Protein AF-A0A7S0J2A9-F1 (afdb_monomer)

Sequence (144 aa):
LEKRSGPRRCAALNALTQIVRATANPTEPYRHYPRLLPTLLGMLKDEPSPELHAELLRALGSLGALDPLTLAQQTLQIQRSATAPTATATPAAGQLPPAAQLHPSEPEFYFAVALQAVARELRDPSQGKHFRETMQALVGILNL

Radius of gyration: 20.5 Å; Cα contacts (8 Å, |Δi|>4): 73; chains: 1; bounding box: 38×46×50 Å

Mean predicted aligned error: 12.09 Å

Structure (mmCIF, N/CA/C/O backbone):
data_AF-A0A7S0J2A9-F1
#
_entry.id   AF-A0A7S0J2A9-F1
#
loop_
_atom_site.group_PDB
_atom_site.id
_atom_site.type_symbol
_atom_site.label_atom_id
_atom_site.label_alt_id
_atom_site.label_comp_id
_atom_site.label_asym_id
_atom_site.label_entity_id
_atom_site.label_seq_id
_atom_site.pdbx_PDB_ins_code
_atom_site.Cartn_x
_atom_site.Cartn_y
_atom_site.Cartn_z
_atom_site.occupancy
_atom_site.B_iso_or_equiv
_atom_site.auth_seq_id
_atom_site.auth_comp_id
_atom_site.auth_asym_id
_atom_site.auth_atom_id
_atom_site.pdbx_PDB_model_num
ATOM 1 N N . LEU A 1 1 ? -16.800 -3.778 -7.832 1.00 47.19 1 LEU A N 1
ATOM 2 C CA . LEU A 1 1 ? -15.965 -4.770 -8.557 1.00 47.19 1 LEU A CA 1
ATOM 3 C C . LEU A 1 1 ? -15.731 -5.959 -7.636 1.00 47.19 1 LEU A C 1
ATOM 5 O O . LEU A 1 1 ? -14.666 -6.119 -7.051 1.00 47.19 1 LEU A O 1
ATOM 9 N N . GLU A 1 2 ? -16.783 -6.745 -7.457 1.00 34.31 2 GLU A N 1
ATOM 10 C CA . GLU A 1 2 ? -16.806 -7.904 -6.576 1.00 34.31 2 GLU A CA 1
ATOM 11 C C . GLU A 1 2 ? -15.945 -9.039 -7.151 1.00 34.31 2 GLU A C 1
ATOM 13 O O . GLU A 1 2 ? -16.015 -9.359 -8.337 1.00 34.31 2 GLU A O 1
ATOM 18 N N . LYS A 1 3 ? -15.092 -9.606 -6.291 1.00 46.31 3 LYS A N 1
ATOM 19 C CA . LYS A 1 3 ? -14.439 -10.920 -6.417 1.00 46.31 3 LYS A CA 1
ATOM 20 C C . LYS A 1 3 ? -13.873 -11.264 -7.804 1.00 46.31 3 LYS A C 1
ATOM 22 O O . LYS A 1 3 ? -14.303 -12.215 -8.453 1.00 46.31 3 LYS A O 1
ATOM 27 N N . ARG A 1 4 ? -12.811 -10.576 -8.238 1.00 54.97 4 ARG A N 1
ATOM 28 C CA . ARG A 1 4 ? -11.912 -11.180 -9.239 1.00 54.97 4 ARG A CA 1
ATOM 29 C C . ARG A 1 4 ? -11.012 -12.186 -8.525 1.00 54.97 4 ARG A C 1
ATOM 31 O O . ARG A 1 4 ? -10.286 -11.806 -7.615 1.00 54.97 4 ARG A O 1
ATOM 38 N N . SER A 1 5 ? -11.088 -13.454 -8.934 1.00 67.56 5 SER A N 1
ATOM 39 C CA . SER A 1 5 ? -10.257 -14.562 -8.445 1.00 67.56 5 SER A CA 1
ATOM 40 C C . SER A 1 5 ? -8.787 -14.138 -8.335 1.00 67.56 5 SER A C 1
ATOM 42 O O . SER A 1 5 ? -8.238 -13.667 -9.336 1.00 67.56 5 SER A O 1
ATOM 44 N N . GLY A 1 6 ? -8.163 -14.339 -7.170 1.00 75.50 6 GLY A N 1
ATOM 45 C CA . GLY A 1 6 ? -6.754 -14.015 -6.892 1.00 75.50 6 GLY A CA 1
ATOM 46 C C . GLY A 1 6 ? -5.779 -14.235 -8.063 1.00 75.50 6 GLY A C 1
ATOM 47 O O . GLY A 1 6 ? -5.115 -13.279 -8.460 1.00 75.50 6 GLY A O 1
ATOM 48 N N . PRO A 1 7 ? -5.779 -15.399 -8.747 1.00 81.44 7 PRO A N 1
ATOM 49 C CA . PRO A 1 7 ? -4.863 -15.647 -9.867 1.00 81.44 7 PRO A CA 1
ATOM 50 C C . PRO A 1 7 ? -5.040 -14.697 -11.062 1.00 81.44 7 PRO A C 1
ATOM 52 O O . PRO A 1 7 ? -4.061 -14.319 -11.702 1.00 81.44 7 PRO A O 1
ATOM 55 N N . ARG A 1 8 ? -6.268 -14.245 -11.359 1.00 84.62 8 ARG A N 1
ATOM 56 C CA . ARG A 1 8 ? -6.509 -13.264 -12.438 1.00 84.62 8 ARG A CA 1
ATOM 57 C C . ARG A 1 8 ? -5.975 -11.882 -12.069 1.00 84.62 8 ARG A C 1
ATOM 59 O O . ARG A 1 8 ? -5.538 -11.152 -12.953 1.00 84.62 8 ARG A O 1
ATOM 66 N N . ARG A 1 9 ? -6.019 -11.518 -10.782 1.00 85.75 9 ARG A N 1
ATOM 67 C CA . ARG A 1 9 ? -5.416 -10.273 -10.286 1.00 85.75 9 ARG A CA 1
ATOM 68 C C . ARG A 1 9 ? -3.892 -10.342 -10.372 1.00 85.75 9 ARG A C 1
ATOM 70 O O . ARG A 1 9 ? -3.307 -9.412 -10.915 1.00 85.75 9 ARG A O 1
ATOM 77 N N . CYS A 1 10 ? -3.280 -11.456 -9.959 1.00 85.00 10 CYS A N 1
ATOM 78 C CA . CYS A 1 10 ? -1.835 -11.666 -10.096 1.00 85.00 10 CYS A CA 1
ATOM 79 C C . CYS A 1 10 ? -1.402 -11.547 -11.561 1.00 85.00 10 CYS A C 1
ATOM 81 O O . C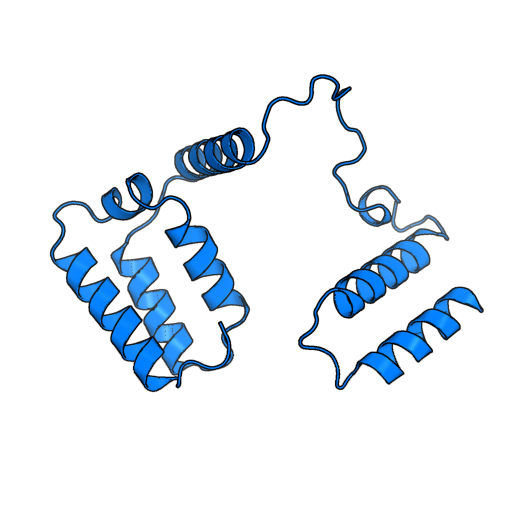YS A 1 10 ? -0.490 -10.791 -11.880 1.00 85.00 10 CYS A O 1
ATOM 83 N N . ALA A 1 11 ? -2.099 -12.239 -12.469 1.00 89.38 11 ALA A N 1
ATOM 84 C CA . ALA A 1 11 ? -1.793 -12.193 -13.897 1.00 89.38 11 ALA A CA 1
ATOM 85 C C . ALA A 1 11 ? -1.913 -10.774 -14.478 1.00 89.38 11 ALA A C 1
ATOM 87 O O . ALA A 1 11 ? -1.062 -10.359 -15.260 1.00 89.38 11 ALA A O 1
ATOM 88 N N . ALA A 1 12 ? -2.9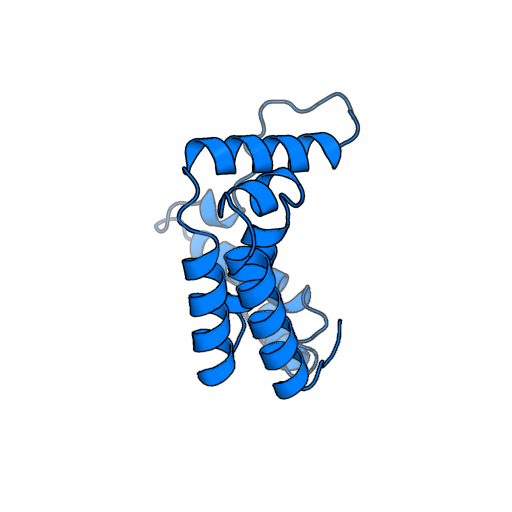30 -10.009 -14.067 1.00 90.31 12 ALA A N 1
ATOM 89 C CA . ALA A 1 12 ? -3.100 -8.624 -14.500 1.00 90.31 12 ALA A CA 1
ATOM 90 C C . ALA A 1 12 ? -1.975 -7.702 -13.993 1.00 90.31 12 ALA A C 1
ATOM 92 O O . ALA A 1 12 ? -1.483 -6.875 -14.756 1.00 90.31 12 ALA A O 1
ATOM 93 N N . LEU A 1 13 ? -1.548 -7.849 -12.735 1.00 90.69 13 LEU A N 1
ATOM 94 C CA . LEU A 1 13 ? -0.440 -7.070 -12.163 1.00 90.69 13 LEU A CA 1
ATOM 95 C C . LEU A 1 13 ? 0.903 -7.420 -12.811 1.00 90.69 13 LEU A C 1
ATOM 97 O O . LEU A 1 13 ? 1.710 -6.532 -13.091 1.00 90.69 13 LEU A O 1
ATOM 101 N N . ASN A 1 14 ? 1.118 -8.696 -13.120 1.00 90.19 14 ASN A N 1
ATOM 102 C CA . ASN A 1 14 ? 2.310 -9.143 -13.828 1.00 90.19 14 ASN A CA 1
ATOM 103 C C . ASN A 1 14 ? 2.329 -8.594 -15.267 1.00 90.19 14 ASN A C 1
ATOM 105 O O . ASN A 1 14 ? 3.328 -8.030 -15.706 1.00 90.19 14 ASN A O 1
ATOM 109 N N . ALA A 1 15 ? 1.195 -8.643 -15.976 1.00 91.56 15 ALA A N 1
ATOM 110 C CA . ALA A 1 15 ? 1.063 -8.032 -17.299 1.00 91.56 15 ALA A CA 1
ATOM 111 C C . ALA A 1 15 ? 1.306 -6.512 -17.265 1.00 91.56 15 ALA A C 1
ATOM 113 O O . ALA A 1 15 ? 2.027 -5.989 -18.112 1.00 91.56 15 ALA A O 1
ATOM 114 N N . LEU A 1 16 ? 0.770 -5.808 -16.261 1.00 89.75 16 LEU A N 1
ATOM 115 C CA . LEU A 1 16 ? 1.043 -4.384 -16.049 1.00 89.75 16 LEU A CA 1
ATOM 116 C C . LEU A 1 16 ? 2.546 -4.135 -15.872 1.00 89.75 16 LEU A C 1
ATOM 118 O O . LEU A 1 16 ? 3.106 -3.272 -16.541 1.00 89.75 16 LEU A O 1
ATOM 122 N N . THR A 1 17 ? 3.203 -4.923 -15.022 1.00 90.56 17 THR A N 1
ATOM 123 C CA . THR A 1 17 ? 4.651 -4.840 -14.787 1.00 90.56 17 THR A CA 1
ATOM 124 C C . THR A 1 17 ? 5.436 -5.050 -16.083 1.00 90.56 17 THR A C 1
ATOM 126 O O . THR A 1 17 ? 6.383 -4.319 -16.356 1.00 90.56 17 THR A O 1
ATOM 129 N N . GLN A 1 18 ? 5.045 -6.017 -16.917 1.00 90.88 18 GLN A N 1
ATOM 130 C CA . GLN A 1 18 ? 5.694 -6.259 -18.209 1.00 90.88 18 GLN A CA 1
ATOM 131 C C . GLN A 1 18 ? 5.528 -5.084 -19.176 1.00 90.88 18 GLN A C 1
ATOM 133 O O . GLN A 1 18 ? 6.505 -4.684 -19.805 1.00 90.88 18 GLN A O 1
ATOM 138 N N . ILE A 1 19 ? 4.331 -4.494 -19.253 1.00 89.19 19 ILE A N 1
ATOM 139 C CA . ILE A 1 19 ? 4.077 -3.310 -20.084 1.00 89.19 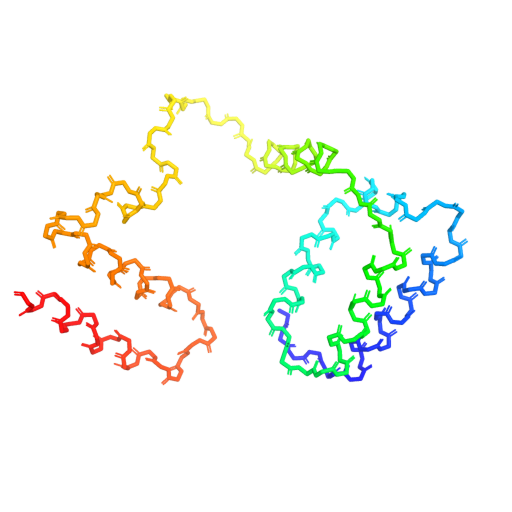19 ILE A CA 1
ATOM 140 C C . ILE A 1 19 ? 4.946 -2.143 -19.615 1.00 89.19 19 ILE A C 1
ATOM 142 O O . ILE A 1 19 ? 5.635 -1.536 -20.426 1.00 89.19 19 ILE A O 1
ATOM 146 N N . VAL A 1 20 ? 4.976 -1.868 -18.309 1.00 89.12 20 VAL A N 1
ATOM 147 C CA . VAL A 1 20 ? 5.786 -0.783 -17.732 1.00 89.12 20 VAL A CA 1
ATOM 148 C C . VAL A 1 20 ? 7.275 -1.008 -17.993 1.00 89.12 20 VAL A C 1
ATOM 150 O O . VAL A 1 20 ? 7.977 -0.081 -18.379 1.00 89.12 20 VAL A O 1
ATOM 153 N N . ARG A 1 21 ? 7.766 -2.245 -17.886 1.00 86.69 21 ARG A N 1
ATOM 154 C CA . ARG A 1 21 ? 9.163 -2.576 -18.218 1.00 86.69 21 ARG A CA 1
ATOM 155 C C . ARG A 1 21 ? 9.497 -2.401 -19.698 1.00 86.69 21 ARG A C 1
ATOM 157 O O . ARG A 1 21 ? 10.660 -2.183 -20.018 1.00 86.69 21 ARG A O 1
ATOM 164 N N . ALA A 1 22 ? 8.510 -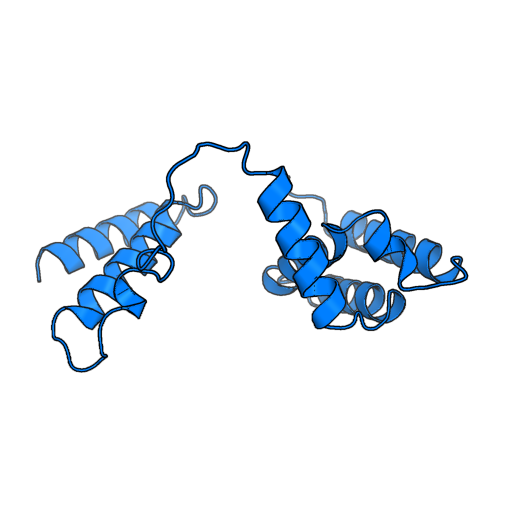2.522 -20.583 1.00 87.00 22 ALA A N 1
ATOM 165 C CA . ALA A 1 22 ? 8.675 -2.252 -22.006 1.00 87.00 22 ALA A CA 1
ATOM 166 C C . ALA A 1 22 ? 8.607 -0.750 -22.340 1.00 87.00 22 ALA A C 1
ATOM 168 O O . ALA A 1 22 ? 9.008 -0.355 -23.434 1.00 87.00 22 ALA A O 1
ATOM 169 N N . THR A 1 23 ? 8.119 0.096 -21.423 1.00 85.38 23 THR A N 1
ATOM 170 C CA . THR A 1 23 ? 8.144 1.554 -21.606 1.00 85.38 23 THR A CA 1
ATOM 171 C C . THR A 1 23 ? 9.529 2.128 -21.319 1.00 85.38 23 THR A C 1
ATOM 173 O O . THR A 1 23 ? 10.221 1.698 -20.399 1.00 85.38 23 THR A O 1
ATOM 176 N N . ALA A 1 24 ? 9.936 3.130 -22.103 1.00 81.25 24 ALA A N 1
ATOM 177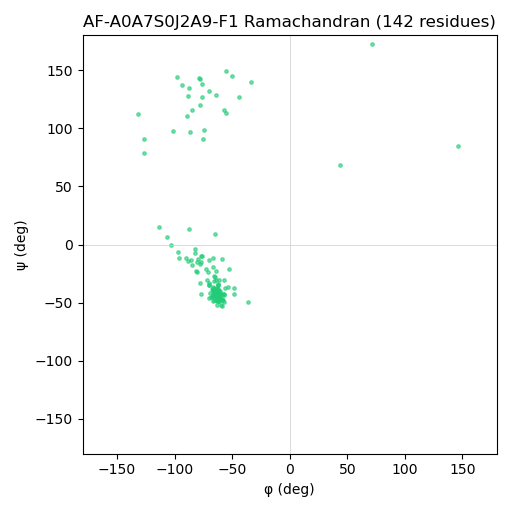 C CA . ALA A 1 24 ? 11.226 3.797 -21.931 1.00 81.25 24 ALA A CA 1
ATOM 178 C C . ALA A 1 24 ? 11.269 4.710 -20.691 1.00 81.25 24 ALA A C 1
ATOM 180 O O . ALA A 1 24 ? 12.354 5.025 -20.204 1.00 81.25 24 ALA A O 1
ATOM 181 N N . ASN A 1 25 ? 10.108 5.136 -20.176 1.00 84.00 25 ASN A N 1
ATOM 182 C CA . ASN A 1 25 ? 10.008 5.979 -18.991 1.00 84.00 25 ASN A CA 1
ATOM 183 C C . ASN A 1 25 ? 8.971 5.426 -17.989 1.00 84.00 25 ASN A C 1
ATOM 185 O O . ASN A 1 25 ? 7.769 5.507 -18.243 1.00 84.00 25 ASN A O 1
ATOM 189 N N . PRO A 1 26 ? 9.401 4.954 -16.805 1.00 82.50 26 PRO A N 1
ATOM 190 C CA . PRO A 1 26 ? 8.505 4.336 -15.826 1.00 82.50 26 PRO A CA 1
ATOM 191 C C . PRO A 1 26 ? 7.486 5.317 -15.216 1.00 82.50 26 PRO A C 1
ATOM 193 O O . PRO A 1 26 ? 6.439 4.896 -14.730 1.00 82.50 26 PRO A O 1
ATOM 196 N N . THR A 1 27 ? 7.739 6.630 -15.297 1.00 80.12 27 THR A N 1
ATOM 197 C CA . THR A 1 27 ? 6.847 7.673 -14.751 1.00 80.12 27 THR A CA 1
ATOM 198 C C . THR A 1 27 ? 5.759 8.138 -15.725 1.00 80.12 27 THR A C 1
ATOM 200 O O . THR A 1 27 ? 4.780 8.770 -15.326 1.00 80.12 27 THR A O 1
ATOM 203 N N . GLU A 1 28 ? 5.894 7.807 -17.007 1.00 85.25 28 GLU A N 1
ATOM 204 C CA . GLU A 1 28 ? 4.935 8.126 -18.066 1.00 85.25 28 GLU A CA 1
ATOM 205 C C . GLU A 1 28 ? 3.508 7.594 -17.819 1.00 85.25 28 GLU A C 1
ATOM 207 O O . GLU A 1 28 ? 2.559 8.375 -17.971 1.00 85.25 28 GLU A O 1
ATOM 212 N N . PRO A 1 29 ? 3.289 6.343 -17.357 1.00 86.12 29 PRO A N 1
ATOM 213 C CA . PRO A 1 29 ? 1.943 5.859 -17.041 1.00 86.12 29 PRO A CA 1
ATOM 214 C C . PRO A 1 29 ? 1.210 6.717 -16.000 1.00 86.12 29 PRO A C 1
ATOM 216 O O . PRO A 1 29 ? -0.009 6.862 -16.092 1.00 86.12 29 PRO A O 1
ATOM 219 N N . TYR A 1 30 ? 1.918 7.354 -15.059 1.00 85.31 30 TYR A N 1
ATOM 220 C CA . TYR A 1 30 ? 1.298 8.257 -14.081 1.00 85.31 30 TYR A CA 1
ATOM 221 C C . TYR A 1 30 ? 0.806 9.570 -14.691 1.00 85.31 30 TYR A C 1
ATOM 223 O O . TYR A 1 30 ? -0.090 10.205 -14.136 1.00 85.31 30 TYR A O 1
ATOM 231 N N . ARG A 1 31 ? 1.361 9.993 -15.831 1.00 83.31 31 ARG A N 1
ATOM 232 C CA . ARG A 1 31 ? 0.898 11.189 -16.547 1.00 83.31 31 ARG A CA 1
ATOM 233 C C . ARG A 1 31 ? -0.390 10.924 -17.314 1.00 83.31 31 ARG A C 1
ATOM 235 O O . ARG A 1 31 ? -1.296 11.750 -17.268 1.00 83.31 31 ARG A O 1
ATOM 242 N N . HIS A 1 32 ? -0.483 9.774 -17.976 1.00 85.44 32 HIS A N 1
ATOM 243 C CA . HIS A 1 32 ? -1.675 9.396 -18.740 1.00 85.44 32 HIS A CA 1
ATOM 244 C C . HIS A 1 32 ? -2.814 8.890 -17.850 1.00 85.44 32 HIS A C 1
ATOM 246 O O . HIS A 1 32 ? -3.983 9.143 -18.138 1.00 85.44 32 HIS A O 1
ATOM 252 N N . TYR A 1 33 ? -2.483 8.216 -16.745 1.00 86.62 33 TYR A N 1
ATOM 253 C CA . TYR A 1 33 ? -3.452 7.624 -15.827 1.00 86.62 33 TYR A CA 1
ATOM 254 C C . TYR A 1 33 ? -3.194 8.089 -14.384 1.00 86.62 33 TYR A C 1
ATOM 256 O O . TYR A 1 33 ? -2.682 7.328 -13.562 1.00 86.62 33 TYR A O 1
ATOM 264 N N . PRO A 1 34 ? -3.604 9.313 -14.005 1.00 84.00 34 PRO A N 1
ATOM 265 C CA . PRO A 1 34 ? -3.284 9.877 -12.690 1.00 84.00 34 PRO A CA 1
ATOM 266 C C . PRO A 1 34 ? -4.025 9.182 -11.527 1.00 84.00 34 PRO A C 1
ATOM 268 O O . PRO A 1 34 ? -3.655 9.326 -10.366 1.00 84.00 34 PRO A O 1
ATOM 271 N N . ARG A 1 35 ? -5.054 8.368 -11.815 1.00 86.00 35 ARG A N 1
ATOM 272 C CA . ARG A 1 35 ? -5.745 7.518 -10.822 1.00 86.00 35 ARG A CA 1
ATOM 273 C C . ARG A 1 35 ? -5.037 6.189 -10.540 1.00 86.00 35 ARG A C 1
ATOM 275 O O . ARG A 1 35 ? -5.459 5.468 -9.635 1.00 86.00 35 ARG A O 1
ATOM 282 N N . LEU A 1 36 ? -3.987 5.853 -11.288 1.00 88.50 36 LEU A N 1
ATOM 283 C CA . LEU A 1 36 ? -3.307 4.562 -11.192 1.00 88.50 36 LEU A CA 1
ATOM 284 C C . LEU A 1 36 ? -2.674 4.352 -9.813 1.00 88.50 36 LEU A C 1
ATOM 286 O O . LEU A 1 36 ? -2.961 3.358 -9.151 1.00 88.50 36 LEU A O 1
ATOM 290 N N . LEU A 1 37 ? -1.881 5.319 -9.350 1.00 88.50 37 LEU A N 1
ATOM 291 C CA . LEU A 1 37 ? -1.182 5.241 -8.068 1.00 88.50 37 LEU A CA 1
ATOM 292 C C . LEU A 1 37 ? -2.146 5.176 -6.867 1.00 88.50 37 LEU A C 1
ATOM 294 O O . LEU A 1 37 ? -2.000 4.254 -6.066 1.00 88.50 37 LEU A O 1
ATOM 298 N N . PRO A 1 38 ? -3.180 6.038 -6.751 1.00 86.25 38 PRO A N 1
ATOM 299 C CA . PRO A 1 38 ? -4.187 5.907 -5.696 1.00 86.25 38 PRO A CA 1
ATOM 300 C C . PRO A 1 38 ? -4.887 4.545 -5.690 1.00 86.25 38 PRO A C 1
ATOM 302 O O . PRO A 1 38 ? -5.168 3.999 -4.627 1.00 86.25 38 PRO A O 1
ATOM 305 N N . THR A 1 39 ? -5.150 3.982 -6.872 1.00 88.38 39 THR A N 1
ATOM 306 C CA . THR A 1 39 ? -5.809 2.676 -6.995 1.00 88.38 39 THR A CA 1
ATOM 307 C C . THR A 1 39 ? -4.889 1.549 -6.532 1.00 88.38 39 THR A C 1
ATOM 309 O O . THR A 1 39 ? -5.321 0.704 -5.755 1.00 88.38 39 THR A O 1
ATOM 312 N N . LEU A 1 40 ? -3.622 1.548 -6.959 1.00 89.00 40 LEU A N 1
ATOM 313 C CA . LEU A 1 40 ? -2.635 0.553 -6.531 1.00 89.00 40 LEU A CA 1
ATOM 314 C C . LEU A 1 40 ? -2.357 0.646 -5.025 1.00 89.00 40 LEU A C 1
ATOM 316 O O . LEU A 1 40 ? -2.307 -0.381 -4.361 1.00 89.00 40 LEU A O 1
ATOM 320 N N . LEU A 1 41 ? -2.249 1.852 -4.460 1.00 88.75 41 LEU A N 1
ATOM 321 C CA . LEU A 1 41 ? -2.084 2.032 -3.013 1.00 88.75 41 LEU A CA 1
ATOM 322 C C . LEU A 1 41 ? -3.322 1.602 -2.220 1.00 88.75 41 LEU A C 1
ATOM 324 O O . LEU A 1 41 ? -3.184 0.987 -1.166 1.00 88.75 41 LEU A O 1
ATOM 328 N N . GLY A 1 42 ? -4.526 1.889 -2.722 1.00 88.56 42 GLY A N 1
ATOM 329 C CA . GLY A 1 42 ? -5.768 1.406 -2.116 1.00 88.56 42 GLY A CA 1
ATOM 330 C C . GLY A 1 42 ? -5.840 -0.120 -2.123 1.00 88.56 42 GLY A C 1
ATOM 331 O O . GLY A 1 42 ? -6.111 -0.731 -1.097 1.00 88.56 42 GLY A O 1
ATOM 332 N N . MET A 1 43 ? -5.494 -0.741 -3.255 1.00 86.62 43 MET A N 1
ATOM 333 C CA . MET A 1 43 ? -5.379 -2.195 -3.347 1.00 86.62 43 MET A CA 1
ATOM 334 C C . MET A 1 43 ? -4.329 -2.740 -2.375 1.00 86.62 43 MET A C 1
ATOM 336 O O . MET A 1 43 ? -4.607 -3.722 -1.710 1.00 86.62 43 MET A O 1
ATOM 340 N N . LEU A 1 44 ? -3.164 -2.102 -2.241 1.00 88.06 44 LEU A N 1
ATOM 341 C CA . LEU A 1 44 ? -2.114 -2.549 -1.320 1.00 88.06 44 LEU A CA 1
ATOM 342 C C . LEU A 1 44 ? -2.576 -2.520 0.142 1.00 88.06 44 LEU A C 1
ATOM 344 O O . LEU A 1 44 ? -2.244 -3.417 0.908 1.00 88.06 44 LEU A O 1
ATOM 348 N N . LYS A 1 45 ? -3.351 -1.499 0.519 1.00 86.69 45 LYS A N 1
ATOM 349 C CA . LYS A 1 45 ? -3.844 -1.315 1.886 1.00 86.69 45 LYS A CA 1
ATOM 350 C C . LYS A 1 45 ? -4.841 -2.393 2.313 1.00 86.69 45 LYS A C 1
ATOM 352 O O . LYS A 1 45 ? -4.810 -2.817 3.464 1.00 86.69 45 LYS A O 1
ATOM 357 N N . ASP A 1 46 ? -5.714 -2.799 1.397 1.00 83.88 46 ASP A N 1
ATOM 358 C CA . ASP A 1 46 ? -6.845 -3.678 1.703 1.00 83.88 46 ASP A CA 1
ATOM 359 C C . ASP A 1 46 ? -6.611 -5.139 1.258 1.00 83.88 46 ASP A C 1
ATOM 361 O O . ASP A 1 46 ? -7.488 -5.983 1.440 1.00 83.88 46 ASP A O 1
ATOM 365 N N . GLU A 1 47 ? -5.463 -5.467 0.649 1.00 86.06 47 GLU A N 1
ATOM 366 C CA . GLU A 1 47 ? -5.182 -6.806 0.110 1.00 86.06 47 GLU A CA 1
ATOM 367 C C . GLU A 1 47 ? -4.638 -7.759 1.196 1.00 86.06 47 GLU A C 1
ATOM 369 O O . GLU A 1 47 ? -3.533 -7.556 1.700 1.00 86.06 47 GLU A O 1
ATOM 374 N N . PRO A 1 48 ? -5.364 -8.844 1.537 1.00 79.12 48 PRO A N 1
ATOM 375 C CA . PRO A 1 48 ? -4.967 -9.746 2.617 1.00 79.12 48 PRO A CA 1
ATOM 376 C C . PRO A 1 48 ? -3.965 -10.825 2.183 1.00 79.12 48 PRO A C 1
ATOM 378 O O . PRO A 1 48 ? -3.357 -11.467 3.038 1.00 79.12 48 PRO A O 1
ATOM 381 N N . SER A 1 49 ? -3.821 -11.094 0.878 1.00 86.50 49 SER A N 1
ATOM 382 C CA . SER A 1 49 ? -2.979 -12.200 0.412 1.00 86.50 49 SER A CA 1
ATOM 383 C C . SER A 1 49 ? -1.520 -11.763 0.209 1.00 86.50 49 SER A C 1
ATOM 385 O O . SER A 1 49 ? -1.258 -10.802 -0.520 1.00 86.50 49 SER A O 1
ATOM 387 N N . PRO A 1 50 ? -0.541 -12.475 0.801 1.00 86.31 50 PRO A N 1
ATOM 388 C CA . PRO A 1 50 ? 0.866 -12.079 0.728 1.00 86.31 50 PRO A CA 1
ATOM 389 C C . PRO A 1 50 ? 1.420 -12.165 -0.700 1.00 86.31 50 PRO A C 1
ATOM 391 O O . PRO A 1 50 ? 2.269 -11.365 -1.085 1.00 86.31 50 PRO A O 1
ATOM 394 N N . GLU A 1 51 ? 0.910 -13.098 -1.506 1.00 86.56 51 GLU A N 1
ATOM 395 C CA . GLU A 1 51 ? 1.305 -13.267 -2.906 1.00 86.56 51 GLU A CA 1
ATOM 396 C C . GLU A 1 51 ? 0.878 -12.076 -3.773 1.00 86.56 51 GLU A C 1
ATOM 398 O O . GLU A 1 51 ? 1.705 -11.519 -4.496 1.00 86.56 51 GLU A O 1
ATOM 403 N N . LEU A 1 52 ? -0.385 -11.632 -3.675 1.00 87.94 52 LEU A N 1
ATOM 404 C CA . LEU A 1 52 ? -0.826 -10.433 -4.396 1.00 87.94 52 LEU A CA 1
ATOM 405 C C . LEU A 1 52 ? -0.138 -9.184 -3.867 1.00 87.94 52 LEU A C 1
ATOM 407 O O . LEU A 1 52 ? 0.192 -8.311 -4.663 1.00 87.94 52 LEU A O 1
ATOM 411 N N . HIS A 1 53 ? 0.109 -9.107 -2.559 1.00 90.56 53 HIS A N 1
ATOM 412 C CA . HIS A 1 53 ? 0.816 -7.986 -1.953 1.00 90.56 53 HIS A CA 1
ATOM 413 C C . HIS A 1 53 ? 2.244 -7.853 -2.514 1.00 90.56 53 HIS A C 1
ATOM 415 O O . HIS A 1 53 ? 2.662 -6.760 -2.902 1.00 90.56 53 HIS A O 1
ATOM 421 N N . ALA A 1 54 ? 2.973 -8.966 -2.648 1.00 89.81 54 ALA A N 1
ATOM 422 C CA . ALA A 1 54 ? 4.295 -8.982 -3.274 1.00 89.81 54 ALA A CA 1
ATOM 423 C C . ALA A 1 54 ? 4.251 -8.571 -4.757 1.00 89.81 54 ALA A C 1
ATOM 425 O O . ALA A 1 54 ? 5.102 -7.801 -5.208 1.00 89.81 54 ALA A O 1
ATOM 426 N N . GLU A 1 55 ? 3.250 -9.031 -5.514 1.00 89.94 55 GLU A N 1
ATOM 427 C CA . GLU A 1 55 ? 3.099 -8.668 -6.929 1.00 89.94 55 GLU A CA 1
ATOM 428 C C . GLU A 1 55 ? 2.697 -7.191 -7.107 1.00 89.94 55 GLU A C 1
ATOM 430 O O . GLU A 1 55 ? 3.176 -6.521 -8.022 1.00 89.94 55 GLU A O 1
ATOM 435 N N . LEU A 1 56 ? 1.883 -6.642 -6.199 1.00 91.62 56 LEU A N 1
ATOM 436 C CA . LEU A 1 56 ? 1.544 -5.218 -6.164 1.00 91.62 56 LEU A CA 1
ATOM 437 C C . LEU A 1 56 ? 2.764 -4.345 -5.866 1.00 91.62 56 LEU A C 1
ATOM 439 O O . LEU A 1 56 ? 2.971 -3.333 -6.535 1.00 91.62 56 LEU A O 1
ATOM 443 N N . LEU A 1 57 ? 3.583 -4.741 -4.888 1.00 91.19 57 LEU A N 1
ATOM 444 C CA . LEU A 1 57 ? 4.836 -4.054 -4.578 1.00 91.19 57 LEU A CA 1
ATOM 445 C C . LEU A 1 57 ? 5.807 -4.110 -5.758 1.00 91.19 57 LEU A C 1
ATOM 447 O O . LEU A 1 57 ? 6.449 -3.108 -6.066 1.00 91.19 57 LEU A O 1
ATOM 451 N N . ARG A 1 58 ? 5.881 -5.246 -6.459 1.00 90.62 58 ARG A N 1
ATOM 452 C CA . ARG A 1 58 ? 6.680 -5.378 -7.683 1.00 90.62 58 ARG A CA 1
ATOM 453 C C . ARG A 1 58 ? 6.189 -4.437 -8.781 1.00 90.62 58 ARG A C 1
ATOM 455 O O . ARG A 1 58 ? 7.013 -3.763 -9.399 1.00 90.62 58 ARG A O 1
ATOM 462 N N . ALA A 1 59 ? 4.876 -4.355 -8.994 1.00 90.94 59 ALA A N 1
ATOM 463 C CA . ALA A 1 59 ? 4.292 -3.420 -9.946 1.00 90.94 59 ALA A CA 1
ATOM 464 C C . ALA A 1 59 ? 4.646 -1.973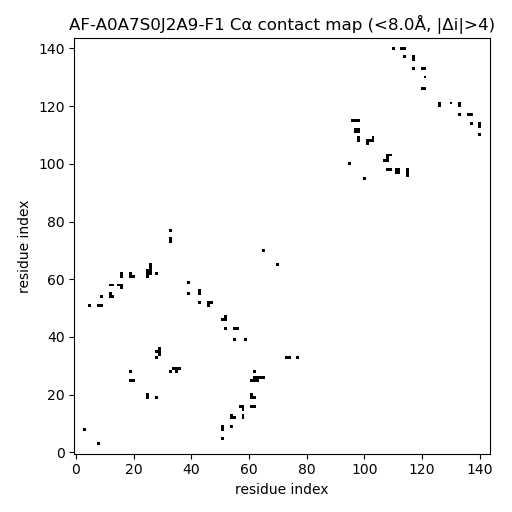 -9.567 1.00 90.94 59 ALA A C 1
ATOM 466 O O . ALA A 1 59 ? 5.244 -1.269 -10.375 1.00 90.94 59 ALA A O 1
ATOM 467 N N . LEU A 1 60 ? 4.398 -1.551 -8.323 1.00 90.75 60 LEU A N 1
ATOM 468 C CA . LEU A 1 60 ? 4.753 -0.208 -7.840 1.00 90.75 60 LEU A CA 1
ATOM 469 C C . LEU A 1 60 ? 6.252 0.095 -7.982 1.00 90.75 60 LEU A C 1
ATOM 471 O O . LEU A 1 60 ? 6.617 1.170 -8.453 1.00 90.75 60 LEU A O 1
ATOM 475 N N . GLY A 1 61 ? 7.118 -0.865 -7.651 1.00 89.12 61 GLY A N 1
ATOM 476 C CA . GLY A 1 61 ? 8.563 -0.739 -7.827 1.00 89.12 61 GLY A CA 1
ATOM 477 C C . GLY A 1 61 ? 8.977 -0.579 -9.293 1.00 89.12 61 GLY A C 1
ATOM 478 O O . GLY A 1 61 ? 9.897 0.179 -9.584 1.00 89.12 61 GLY A O 1
ATOM 479 N N . SER A 1 62 ? 8.274 -1.232 -10.226 1.00 88.81 62 SER A N 1
ATOM 480 C CA . SER A 1 62 ? 8.542 -1.103 -11.665 1.00 88.81 62 SER A CA 1
ATOM 481 C C . SER A 1 62 ? 8.120 0.245 -12.254 1.00 88.81 62 SER A C 1
ATOM 483 O O . SER A 1 62 ? 8.776 0.728 -13.172 1.00 88.81 62 SER A O 1
ATOM 485 N N . LEU A 1 63 ? 7.075 0.879 -11.708 1.00 87.81 63 LEU A N 1
ATOM 486 C CA . LEU A 1 63 ? 6.665 2.232 -12.100 1.00 87.81 63 LEU A CA 1
ATOM 487 C C . LEU A 1 63 ? 7.575 3.330 -11.517 1.00 87.81 63 LEU A C 1
ATOM 489 O O . LEU A 1 63 ? 7.490 4.489 -11.921 1.00 87.81 63 LEU A O 1
ATOM 493 N N . GLY A 1 64 ? 8.468 2.981 -10.591 1.00 85.06 64 GLY A N 1
ATOM 494 C CA . GLY A 1 64 ? 9.419 3.916 -10.006 1.00 85.06 64 GLY A CA 1
ATOM 495 C C . GLY A 1 64 ? 8.785 4.933 -9.054 1.00 85.06 64 GLY A C 1
ATOM 496 O O . GLY A 1 64 ? 7.566 5.021 -8.877 1.00 85.06 64 GLY A O 1
ATOM 497 N N . ALA A 1 65 ? 9.652 5.700 -8.396 1.00 83.88 65 ALA A N 1
ATOM 498 C CA . ALA A 1 65 ? 9.238 6.722 -7.447 1.00 83.88 65 ALA A CA 1
ATOM 499 C C . ALA A 1 65 ? 8.715 7.963 -8.182 1.00 83.88 65 ALA A C 1
ATOM 501 O O . ALA A 1 65 ? 9.397 8.527 -9.038 1.00 83.88 65 ALA A O 1
ATOM 502 N N . LEU A 1 66 ? 7.509 8.396 -7.817 1.00 82.06 66 LEU A N 1
ATOM 503 C CA . LEU A 1 66 ? 6.935 9.664 -8.254 1.00 82.06 66 LEU A CA 1
ATOM 504 C C . LEU A 1 66 ? 7.252 10.749 -7.215 1.00 82.06 66 LEU A C 1
ATOM 506 O O . LEU A 1 66 ? 7.143 10.506 -6.014 1.00 82.06 66 LEU A O 1
ATOM 510 N N . ASP A 1 67 ? 7.626 11.945 -7.669 1.00 85.25 67 ASP A N 1
ATOM 511 C CA . ASP A 1 67 ? 7.901 13.087 -6.789 1.00 85.25 67 ASP A CA 1
ATOM 512 C C . ASP A 1 67 ? 6.617 13.520 -6.042 1.00 85.25 67 ASP A C 1
ATOM 514 O O . ASP A 1 67 ? 5.595 13.771 -6.702 1.00 85.25 67 ASP A O 1
ATOM 518 N N . PRO A 1 68 ? 6.645 13.656 -4.697 1.00 82.75 68 PRO A N 1
ATOM 519 C CA . PRO A 1 68 ? 5.517 14.147 -3.906 1.00 82.75 68 PRO A CA 1
ATOM 520 C C . PRO A 1 68 ? 4.877 15.432 -4.445 1.00 82.75 68 PRO A C 1
ATOM 522 O O . PRO A 1 68 ? 3.651 15.561 -4.404 1.00 82.75 68 PRO A O 1
ATOM 525 N N . LEU A 1 69 ? 5.670 16.367 -4.985 1.00 83.38 69 LEU A N 1
ATOM 526 C CA . LEU A 1 69 ? 5.139 17.619 -5.536 1.00 83.38 69 LEU A CA 1
ATOM 527 C C . LEU A 1 69 ? 4.298 17.371 -6.789 1.00 83.38 69 LEU A C 1
ATOM 529 O O . LEU A 1 69 ? 3.192 17.901 -6.915 1.00 83.38 69 LEU A O 1
ATOM 533 N N . THR A 1 70 ? 4.790 16.532 -7.701 1.00 81.19 70 THR A N 1
ATOM 534 C CA . THR A 1 70 ? 4.056 16.174 -8.923 1.00 81.19 70 THR A CA 1
ATOM 535 C C . THR A 1 70 ? 2.755 15.436 -8.607 1.00 81.19 70 THR A C 1
ATOM 537 O O . THR A 1 70 ? 1.711 15.755 -9.178 1.00 81.19 70 THR A O 1
ATOM 540 N N . LEU A 1 71 ? 2.780 14.532 -7.624 1.00 82.56 71 LEU A N 1
ATOM 541 C CA . LEU A 1 71 ? 1.601 13.806 -7.154 1.00 82.56 71 LEU A CA 1
ATOM 542 C C . LEU A 1 71 ? 0.562 14.745 -6.526 1.00 82.56 71 LEU A C 1
ATOM 544 O O . LEU A 1 71 ? -0.638 14.616 -6.799 1.00 82.56 71 LEU A O 1
ATOM 548 N N . ALA A 1 72 ? 1.002 15.711 -5.715 1.00 82.44 72 ALA A N 1
ATOM 549 C CA . ALA A 1 72 ? 0.117 16.702 -5.110 1.00 82.44 72 ALA A CA 1
ATOM 550 C C . ALA A 1 72 ? -0.596 17.539 -6.184 1.00 82.44 72 ALA A C 1
ATOM 552 O O . ALA A 1 72 ? -1.816 17.702 -6.137 1.00 82.44 72 ALA A O 1
ATOM 553 N N . GLN A 1 73 ? 0.135 18.001 -7.202 1.00 83.69 73 GLN A N 1
ATOM 554 C CA . GLN A 1 73 ? -0.443 18.766 -8.310 1.00 83.69 73 GLN A CA 1
ATOM 555 C C . GLN A 1 73 ? -1.463 17.950 -9.116 1.00 83.69 73 GLN A C 1
ATOM 557 O O . GLN A 1 73 ? -2.557 18.445 -9.397 1.00 83.69 73 GLN A O 1
ATOM 562 N N . GLN A 1 74 ? -1.149 16.693 -9.443 1.00 81.56 74 GLN A N 1
ATOM 563 C CA . GLN A 1 74 ? -2.073 15.798 -10.150 1.00 81.56 74 GLN A CA 1
ATOM 564 C C . GLN A 1 74 ? -3.347 15.538 -9.340 1.00 81.56 74 GLN A C 1
ATOM 566 O O . GLN A 1 74 ? -4.455 15.584 -9.877 1.00 81.56 74 GLN A O 1
ATOM 571 N N . THR A 1 75 ? -3.208 15.324 -8.032 1.00 80.88 75 THR A N 1
ATOM 572 C CA . THR A 1 75 ? -4.346 15.105 -7.131 1.00 80.88 75 THR A CA 1
ATOM 573 C C . THR A 1 75 ? -5.259 16.331 -7.082 1.00 80.88 75 THR A C 1
ATOM 575 O O . THR A 1 75 ? -6.479 16.196 -7.188 1.00 80.88 75 THR A O 1
ATOM 578 N N . LEU A 1 76 ? -4.686 17.535 -6.999 1.00 81.44 76 LEU A N 1
ATOM 579 C CA . LEU A 1 76 ? -5.449 18.786 -7.033 1.00 81.44 76 LEU A CA 1
ATOM 580 C C . LEU A 1 76 ? -6.182 18.985 -8.366 1.00 81.44 76 LEU A C 1
ATOM 582 O O . LEU A 1 76 ? -7.320 19.453 -8.373 1.00 81.44 76 LEU A O 1
ATOM 586 N N . GLN A 1 77 ? -5.571 18.612 -9.492 1.00 79.44 77 GLN A N 1
ATOM 587 C CA . GLN A 1 77 ? -6.225 18.666 -10.805 1.00 79.44 77 GLN A CA 1
ATOM 588 C C . GLN A 1 77 ? -7.398 17.677 -10.912 1.00 79.44 77 GLN A C 1
ATOM 590 O O . GLN A 1 77 ? -8.458 18.037 -11.431 1.00 79.44 77 GLN A O 1
ATOM 595 N N . ILE A 1 78 ? -7.254 16.458 -10.378 1.00 76.00 78 ILE A N 1
ATOM 596 C CA . ILE A 1 78 ? -8.350 15.475 -10.319 1.00 76.00 78 ILE A CA 1
ATOM 597 C C . ILE A 1 78 ? -9.506 16.001 -9.460 1.00 76.00 78 ILE A C 1
ATOM 599 O O . ILE A 1 78 ? -10.666 15.851 -9.836 1.00 76.00 78 ILE A O 1
ATOM 603 N N . GLN A 1 79 ? -9.213 16.635 -8.323 1.00 75.88 79 GLN A N 1
ATOM 604 C CA . GLN A 1 79 ? -10.255 17.204 -7.466 1.00 75.88 79 GLN A CA 1
ATOM 605 C C . GLN A 1 79 ? -10.975 18.363 -8.161 1.00 75.88 79 GLN A C 1
ATOM 607 O O . GLN A 1 79 ? -12.196 18.354 -8.236 1.00 75.88 79 GLN A O 1
ATOM 612 N N . ARG A 1 80 ? -10.238 19.309 -8.756 1.00 70.75 80 ARG A N 1
ATOM 613 C CA . ARG A 1 80 ? -10.816 20.460 -9.476 1.00 70.75 80 ARG A CA 1
ATOM 614 C C . ARG A 1 80 ? -11.678 20.075 -10.680 1.00 70.75 80 ARG A C 1
ATOM 616 O O . ARG A 1 80 ? -12.600 20.804 -11.007 1.00 70.75 80 ARG A O 1
ATOM 623 N N . SER A 1 81 ? -11.377 18.961 -11.344 1.00 63.25 81 SER A N 1
ATOM 624 C CA . SER A 1 81 ? -12.185 18.454 -12.464 1.00 63.25 81 SER A CA 1
ATOM 625 C C . SER A 1 81 ? -13.417 17.663 -12.012 1.00 63.25 81 SER A C 1
ATOM 627 O O . SER A 1 81 ? -14.386 17.576 -12.760 1.00 63.25 81 SER A O 1
ATOM 629 N N . ALA A 1 82 ? -13.410 17.113 -10.793 1.00 60.56 82 ALA A N 1
ATOM 630 C CA . ALA A 1 82 ? -14.569 16.447 -10.201 1.00 60.56 82 ALA A CA 1
ATOM 631 C C . ALA A 1 82 ? -15.589 17.437 -9.601 1.00 60.56 82 ALA A C 1
ATOM 633 O O . ALA A 1 82 ? -16.768 17.103 -9.500 1.00 60.56 82 ALA A O 1
ATOM 634 N N . THR A 1 83 ? -15.162 18.650 -9.237 1.00 51.72 83 THR A N 1
ATOM 635 C CA . THR A 1 83 ? -16.036 19.731 -8.759 1.00 51.72 83 THR A CA 1
ATOM 636 C C . THR A 1 83 ? -16.285 20.750 -9.874 1.00 51.72 83 THR A C 1
ATOM 638 O O . THR A 1 83 ? -15.487 21.656 -10.098 1.00 51.72 83 THR A O 1
ATOM 641 N N . ALA A 1 84 ? -17.420 20.643 -10.571 1.00 43.16 84 ALA A N 1
ATOM 642 C CA . ALA A 1 84 ? -17.953 21.769 -11.345 1.00 43.16 84 ALA A CA 1
ATOM 643 C C . ALA A 1 84 ? -18.134 23.001 -10.421 1.00 43.16 84 ALA A C 1
ATOM 645 O O . ALA A 1 84 ? -18.378 22.825 -9.220 1.00 43.16 84 ALA A O 1
ATOM 646 N N . PRO A 1 85 ? -18.008 24.243 -10.929 1.00 45.72 85 PRO A N 1
ATOM 647 C CA . PRO A 1 85 ? -17.906 25.432 -10.096 1.00 45.72 85 PRO A CA 1
ATOM 648 C C . PRO A 1 85 ? -19.279 25.770 -9.518 1.00 45.72 85 PRO A C 1
ATOM 650 O O . PRO A 1 85 ? -20.052 26.517 -10.108 1.00 45.72 85 PRO A O 1
ATOM 653 N N . THR A 1 86 ? -19.591 25.236 -8.342 1.00 41.16 86 THR A N 1
ATOM 654 C CA . THR A 1 86 ? -20.631 25.841 -7.511 1.00 41.16 86 THR A CA 1
ATOM 655 C C . THR A 1 86 ? -19.924 26.906 -6.689 1.00 41.16 86 THR A C 1
ATOM 657 O O . THR A 1 86 ? -19.217 26.617 -5.723 1.00 41.16 86 THR A O 1
ATOM 660 N N . ALA A 1 87 ? -19.999 28.139 -7.185 1.00 49.28 87 ALA A N 1
ATOM 661 C CA . ALA A 1 87 ? -19.499 29.320 -6.512 1.00 49.28 87 ALA A CA 1
ATOM 662 C C . ALA A 1 87 ? -20.164 29.441 -5.135 1.00 49.28 87 ALA A C 1
ATOM 664 O O . ALA A 1 87 ? -21.375 29.586 -5.073 1.00 49.28 87 ALA A O 1
ATOM 665 N N . THR A 1 88 ? -19.338 29.328 -4.091 1.00 43.53 88 THR A N 1
ATOM 666 C CA . THR A 1 88 ? -19.391 29.910 -2.733 1.00 43.53 88 THR A CA 1
ATOM 667 C C . THR A 1 88 ? -18.791 28.894 -1.766 1.00 43.53 88 THR A C 1
ATOM 669 O O . THR A 1 88 ? -19.499 28.100 -1.154 1.00 43.53 88 THR A O 1
ATOM 672 N N . ALA A 1 89 ? -17.470 28.905 -1.625 1.00 39.62 89 ALA A N 1
ATOM 673 C CA . ALA A 1 89 ? -16.814 28.252 -0.503 1.00 39.62 89 ALA A CA 1
ATOM 674 C C . ALA A 1 89 ? -15.901 29.278 0.165 1.00 39.62 89 ALA A C 1
ATOM 676 O O . ALA A 1 89 ? -14.750 29.478 -0.217 1.00 39.62 89 ALA A O 1
ATOM 677 N N . THR A 1 90 ? -16.479 29.963 1.149 1.00 39.31 90 THR A N 1
ATOM 678 C CA . THR A 1 90 ? -15.810 30.502 2.339 1.00 39.31 90 THR A CA 1
ATOM 679 C C . THR A 1 90 ? -14.666 29.560 2.750 1.00 39.31 90 THR A C 1
ATOM 681 O O . THR A 1 90 ? -14.862 28.344 2.660 1.00 39.31 90 THR A O 1
ATOM 684 N N . PRO A 1 91 ? -13.481 30.048 3.176 1.00 40.97 91 PRO A N 1
ATOM 685 C CA . PRO A 1 91 ? -12.367 29.171 3.528 1.00 40.97 91 PRO A CA 1
ATOM 686 C C . PRO A 1 91 ? -12.838 28.176 4.593 1.00 40.97 91 PRO A C 1
ATOM 688 O O . PRO A 1 91 ? -13.252 28.547 5.690 1.00 40.97 91 PRO A O 1
ATOM 691 N N . ALA A 1 92 ? -12.885 26.908 4.198 1.00 47.41 92 ALA A N 1
ATOM 692 C CA . ALA A 1 92 ? -13.555 25.857 4.930 1.00 47.41 92 ALA A CA 1
ATOM 693 C C . ALA A 1 92 ? -12.734 25.459 6.161 1.00 47.41 92 ALA A C 1
ATOM 695 O O . ALA A 1 92 ? -11.861 24.600 6.087 1.00 47.41 92 ALA A O 1
ATOM 696 N N . ALA A 1 93 ? -13.118 25.990 7.319 1.00 41.47 93 ALA A N 1
ATOM 697 C CA . ALA A 1 93 ? -12.817 25.410 8.628 1.00 41.47 93 ALA A CA 1
ATOM 698 C C . ALA A 1 93 ? -13.487 24.023 8.851 1.00 41.47 93 ALA A C 1
ATOM 700 O O . ALA A 1 93 ? -13.459 23.493 9.952 1.00 41.47 93 ALA A O 1
ATOM 701 N N . GLY A 1 94 ? -14.095 23.419 7.819 1.00 44.66 94 GLY A N 1
ATOM 702 C CA . GLY A 1 94 ? -14.916 22.202 7.900 1.00 44.66 94 GLY A CA 1
ATOM 703 C C . GLY A 1 94 ? -14.353 20.962 7.195 1.00 44.66 94 GLY A C 1
ATOM 704 O O . GLY A 1 94 ? -15.106 20.030 6.936 1.00 44.66 94 GLY A O 1
ATOM 705 N N . GLN A 1 95 ? -13.068 20.935 6.826 1.00 51.91 95 GLN A N 1
ATOM 706 C CA . GLN A 1 95 ? -12.469 19.773 6.139 1.00 51.91 95 GLN A CA 1
ATOM 707 C C . GLN A 1 95 ? -11.871 18.723 7.080 1.00 51.91 95 GLN A C 1
ATOM 709 O O . GLN A 1 95 ? -11.550 17.618 6.641 1.00 51.91 95 GLN A O 1
ATOM 714 N N . LEU A 1 96 ? -11.726 19.045 8.363 1.00 54.03 96 LEU A N 1
ATOM 715 C CA . LEU A 1 96 ? -11.285 18.078 9.355 1.00 54.03 96 LEU A CA 1
ATOM 716 C C . LEU A 1 96 ? -12.503 17.332 9.902 1.00 54.03 96 LEU A C 1
ATOM 718 O O . LEU A 1 96 ? -13.512 17.974 10.211 1.00 54.03 96 LEU A O 1
ATOM 722 N N . PRO A 1 97 ? -12.431 15.996 10.032 1.00 63.84 97 PRO A N 1
ATOM 723 C CA . PRO A 1 97 ? -13.474 15.246 10.707 1.00 63.84 97 PRO A CA 1
ATOM 724 C C . PRO A 1 97 ? -13.792 15.879 12.071 1.00 63.84 97 PRO A C 1
ATOM 726 O O . PRO A 1 97 ? -12.866 16.379 12.709 1.00 63.84 97 PRO A O 1
ATOM 729 N N . PRO A 1 98 ? -15.052 15.875 12.536 1.00 65.56 98 PRO A N 1
ATOM 730 C CA . PRO A 1 98 ? -15.449 16.563 13.768 1.00 65.56 98 PRO A CA 1
ATOM 731 C C . PRO A 1 98 ? -14.584 16.157 14.970 1.00 65.56 98 PRO A C 1
ATOM 733 O O . PRO A 1 98 ? -14.184 17.008 15.753 1.00 65.56 98 PRO A O 1
ATOM 736 N N . ALA A 1 99 ? -14.174 14.888 15.048 1.00 62.66 99 ALA A N 1
ATOM 737 C CA . ALA A 1 99 ? -13.257 14.403 16.076 1.00 62.66 99 ALA A CA 1
ATOM 738 C C . ALA A 1 99 ? -11.835 15.000 16.009 1.00 62.66 99 ALA A C 1
ATOM 740 O O . ALA A 1 99 ? -11.157 15.094 17.024 1.00 62.66 99 ALA A O 1
ATOM 741 N N . ALA A 1 100 ? -11.368 15.409 14.828 1.00 64.69 100 ALA A N 1
ATOM 742 C CA . ALA A 1 100 ? -10.051 16.018 14.628 1.00 64.69 100 ALA A CA 1
ATOM 743 C C . ALA A 1 100 ? -10.023 17.524 14.951 1.00 64.69 100 ALA A C 1
ATOM 745 O O . ALA A 1 100 ? -8.962 18.139 14.880 1.00 64.69 100 ALA A O 1
ATOM 746 N N . GLN A 1 101 ? -11.177 18.112 15.283 1.00 72.88 101 GLN A N 1
ATOM 747 C CA . GLN A 1 101 ? -11.299 19.504 15.724 1.00 72.88 101 GLN A CA 1
ATOM 748 C C . GLN A 1 101 ? -11.325 19.632 17.257 1.00 72.88 101 GLN A C 1
ATOM 750 O O . GLN A 1 101 ? -11.193 20.740 17.770 1.00 72.88 101 GLN A O 1
ATOM 755 N N . LEU A 1 102 ? -11.480 18.518 17.985 1.00 78.38 102 LEU A N 1
ATOM 756 C CA . LEU A 1 102 ? -11.483 18.485 19.447 1.00 78.38 102 LEU A CA 1
ATOM 757 C C . LEU A 1 102 ? -10.111 18.079 19.994 1.00 78.38 102 LEU A C 1
ATOM 759 O O . LEU A 1 102 ? -9.421 17.227 19.431 1.00 78.38 102 LEU A O 1
ATOM 763 N N . HIS A 1 103 ? -9.729 18.670 21.127 1.00 78.81 103 HIS A N 1
ATOM 764 C CA . HIS A 1 103 ? -8.533 18.269 21.860 1.00 78.81 103 HIS A CA 1
ATOM 765 C C . HIS A 1 103 ? -8.819 16.993 22.679 1.00 78.81 103 HIS A C 1
ATOM 767 O O . HIS A 1 103 ? -9.900 16.896 23.257 1.00 78.81 103 HIS A O 1
ATOM 773 N N . PRO A 1 104 ? -7.873 16.040 22.816 1.00 79.12 104 PRO A N 1
ATOM 774 C CA . PRO A 1 104 ? -8.082 14.799 23.577 1.00 79.12 104 PRO A CA 1
ATOM 775 C C . PRO A 1 104 ? -8.446 14.970 25.062 1.00 79.12 104 PRO A C 1
ATOM 777 O O . PRO A 1 104 ? -8.806 13.996 25.718 1.00 79.12 104 PRO A O 1
ATOM 780 N N . SER A 1 105 ? -8.303 16.182 25.606 1.00 80.12 105 SER A N 1
ATOM 781 C CA . SER A 1 105 ? -8.703 16.526 26.978 1.00 80.12 105 SER A CA 1
ATOM 782 C C . SER A 1 105 ? -10.170 16.938 27.110 1.00 80.12 105 SER A C 1
ATOM 784 O O . SER A 1 105 ? -10.656 17.012 28.234 1.00 80.12 105 SER A O 1
ATOM 786 N N . GLU A 1 106 ? -10.859 17.214 26.002 1.00 85.19 106 GLU A N 1
ATOM 787 C CA . GLU A 1 106 ? -12.283 17.554 26.018 1.00 85.19 106 GLU A CA 1
ATOM 788 C C . GLU A 1 106 ? -13.128 16.285 26.227 1.00 85.19 106 GLU A C 1
ATOM 790 O O . GLU A 1 106 ? -12.840 15.248 25.613 1.00 85.19 106 GLU A O 1
ATOM 795 N N . PRO A 1 107 ? -14.183 16.331 27.058 1.00 80.31 107 PRO A N 1
ATOM 796 C CA . PRO A 1 107 ? -15.005 15.158 27.348 1.00 80.31 107 PRO A CA 1
ATOM 797 C C . PRO A 1 107 ? -15.741 14.626 26.106 1.00 80.31 107 PRO A C 1
ATOM 799 O O . PRO A 1 107 ? -15.925 13.416 25.964 1.00 80.31 107 PRO A O 1
ATOM 802 N N . GLU A 1 108 ? -16.091 15.490 25.152 1.00 83.44 108 GLU A N 1
ATOM 803 C CA . GLU A 1 108 ? -16.783 15.119 23.914 1.00 83.44 108 GLU A CA 1
ATOM 804 C C . GLU A 1 108 ? -15.861 14.460 22.874 1.00 83.44 108 GLU A C 1
ATOM 806 O O . GLU A 1 108 ? -16.346 13.904 21.884 1.00 83.44 108 GLU A O 1
ATOM 811 N N . PHE A 1 109 ? -14.537 14.475 23.081 1.00 85.81 109 PHE A N 1
ATOM 812 C CA . PHE A 1 109 ? -13.566 13.934 22.127 1.00 85.81 109 PHE A CA 1
ATOM 813 C C . PHE A 1 109 ? -13.803 12.445 21.850 1.00 85.81 109 PHE A C 1
ATOM 815 O O . PHE A 1 109 ? -13.965 12.037 20.698 1.00 85.81 109 PHE A O 1
ATOM 822 N N . TYR A 1 110 ? -13.873 11.624 22.901 1.00 85.50 110 TYR A N 1
ATOM 823 C CA . TYR A 1 110 ? -14.036 10.174 22.754 1.00 85.50 110 TYR A CA 1
ATOM 824 C C . TYR A 1 110 ? -15.391 9.808 22.142 1.00 85.50 110 TYR A C 1
ATOM 826 O O . TYR A 1 110 ? -15.458 8.908 21.302 1.00 85.50 110 TYR A O 1
ATOM 834 N N . PHE A 1 111 ? -16.448 10.544 22.498 1.00 86.94 111 PHE A N 1
ATOM 835 C CA . PHE A 1 111 ? -17.774 10.383 21.906 1.00 86.94 111 PHE A CA 1
ATOM 836 C C . PHE A 1 111 ? -17.756 10.692 20.402 1.00 86.94 111 PHE A C 1
ATOM 838 O O . PHE A 1 111 ? -18.210 9.878 19.594 1.00 86.94 111 PHE A O 1
ATOM 845 N N . ALA A 1 112 ? -17.167 11.824 20.004 1.00 86.75 112 ALA A N 1
ATOM 846 C CA . ALA A 1 112 ? -17.071 12.226 18.603 1.00 86.75 112 ALA A CA 1
ATOM 847 C C . ALA A 1 112 ? -16.247 11.232 17.767 1.00 86.75 112 ALA A C 1
ATOM 849 O O . ALA A 1 112 ? -16.648 10.880 16.654 1.00 86.75 112 ALA A O 1
ATOM 850 N N . VAL A 1 113 ? -15.127 10.733 18.306 1.00 86.75 113 VAL A N 1
ATOM 851 C CA . VAL A 1 113 ? -14.302 9.698 17.658 1.00 86.75 113 VAL A CA 1
ATOM 852 C C . VAL A 1 113 ? -15.101 8.405 17.470 1.00 86.75 113 VAL A C 1
ATOM 854 O O . VAL A 1 113 ? -15.112 7.849 16.368 1.00 86.75 113 VAL A O 1
ATOM 857 N N . ALA A 1 114 ? -15.786 7.936 18.518 1.00 87.31 114 ALA A N 1
ATOM 858 C CA . ALA A 1 114 ? -16.556 6.696 18.483 1.00 87.31 114 ALA A CA 1
ATOM 859 C C . ALA A 1 114 ? -17.721 6.778 17.482 1.00 87.31 114 ALA A C 1
ATOM 861 O O . ALA A 1 114 ? -17.883 5.887 16.644 1.00 87.31 114 ALA A O 1
ATOM 862 N N . LEU A 1 115 ? -18.474 7.882 17.495 1.00 87.88 115 LEU A N 1
ATOM 863 C CA . LEU A 1 115 ? -19.573 8.119 16.559 1.00 87.88 115 LEU A CA 1
ATOM 864 C C . LEU A 1 115 ? -19.079 8.169 15.108 1.00 87.88 115 LEU A C 1
ATOM 866 O O . LEU A 1 115 ? -19.684 7.573 14.217 1.00 87.88 115 LEU A O 1
ATOM 870 N N . GLN A 1 116 ? -17.954 8.842 14.861 1.00 87.75 116 GLN A N 1
ATOM 871 C CA . GLN A 1 116 ? -17.371 8.936 13.528 1.00 87.75 116 GLN A CA 1
ATOM 872 C C . GLN A 1 116 ? -16.873 7.578 13.011 1.00 87.75 116 GLN A C 1
ATOM 874 O O . GLN A 1 116 ? -17.024 7.283 11.822 1.00 87.75 116 GLN A O 1
ATOM 879 N N . ALA A 1 117 ? -16.291 6.747 13.878 1.00 84.94 117 ALA A N 1
ATOM 880 C CA . ALA A 1 117 ? -15.866 5.396 13.523 1.00 84.94 117 ALA A CA 1
ATOM 881 C C . ALA A 1 117 ? -17.068 4.514 13.146 1.00 84.94 117 ALA A C 1
ATOM 883 O O . ALA A 1 117 ? -17.066 3.903 12.079 1.00 84.94 117 ALA A O 1
ATOM 884 N N . VAL A 1 118 ? -18.128 4.529 13.960 1.00 86.88 118 VAL A N 1
ATOM 885 C CA . VAL A 1 118 ? -19.378 3.799 13.691 1.00 86.88 118 VAL A CA 1
ATOM 886 C C . VAL A 1 118 ? -20.034 4.271 12.392 1.00 86.88 118 VAL A C 1
ATOM 888 O O . VAL A 1 118 ? -20.407 3.454 11.552 1.00 86.88 118 VAL A O 1
ATOM 891 N N . ALA A 1 119 ? -20.131 5.584 12.177 1.00 85.69 119 ALA A N 1
ATOM 892 C CA . ALA A 1 119 ? -20.707 6.147 10.958 1.00 85.69 119 ALA A CA 1
ATOM 893 C C . ALA A 1 119 ? -19.917 5.755 9.698 1.00 85.69 119 ALA A C 1
ATOM 895 O O . ALA A 1 119 ? -20.504 5.546 8.635 1.00 85.69 119 ALA A O 1
ATOM 896 N N . ARG A 1 120 ? -18.586 5.641 9.803 1.00 83.69 120 ARG A N 1
ATOM 897 C CA . ARG A 1 120 ? -17.732 5.165 8.709 1.00 83.69 120 ARG A CA 1
ATOM 898 C C . ARG A 1 120 ? -17.991 3.694 8.397 1.00 83.69 120 ARG A C 1
ATOM 900 O O . ARG A 1 120 ? -18.082 3.354 7.221 1.00 83.69 120 ARG A O 1
ATOM 907 N N . GLU A 1 121 ? -18.136 2.868 9.425 1.00 84.38 121 GLU A N 1
ATOM 908 C CA . GLU A 1 121 ? -18.392 1.434 9.282 1.00 84.38 121 GLU A CA 1
ATOM 909 C C . GLU A 1 121 ? -19.756 1.159 8.639 1.00 84.38 121 GLU A C 1
ATOM 911 O O . GLU A 1 121 ? -19.862 0.386 7.692 1.00 84.38 121 GLU A O 1
ATOM 916 N N . LEU A 1 122 ? -20.797 1.876 9.076 1.00 82.62 122 LEU A N 1
ATOM 917 C CA . LEU A 1 122 ? -22.148 1.776 8.512 1.00 82.62 122 LEU A CA 1
ATOM 918 C C . LEU A 1 122 ? -22.236 2.219 7.044 1.00 82.62 122 LEU A C 1
ATOM 920 O O . LEU A 1 122 ? -23.166 1.835 6.334 1.00 82.62 122 LEU A O 1
ATOM 924 N N . ARG A 1 123 ? -21.294 3.046 6.581 1.00 82.69 123 ARG A N 1
ATOM 925 C CA . ARG A 1 123 ? -21.255 3.529 5.197 1.00 82.69 123 ARG A CA 1
ATOM 926 C C . ARG A 1 123 ? -20.714 2.481 4.223 1.00 82.69 123 ARG A C 1
ATOM 928 O O . ARG A 1 123 ? -20.909 2.639 3.018 1.00 82.69 123 ARG A O 1
ATOM 935 N N . ASP A 1 124 ? -20.039 1.445 4.713 1.00 78.94 124 ASP A N 1
ATOM 936 C CA . ASP A 1 124 ? -19.500 0.378 3.878 1.00 78.94 124 ASP A CA 1
ATOM 937 C C . ASP A 1 124 ? -20.542 -0.748 3.688 1.00 78.94 124 ASP A C 1
ATOM 939 O O . ASP A 1 124 ? -20.836 -1.496 4.624 1.00 78.94 124 ASP A O 1
ATOM 943 N N . PRO A 1 125 ? -21.104 -0.929 2.475 1.00 65.69 125 PRO A N 1
ATOM 944 C CA . PRO A 1 125 ? -22.118 -1.953 2.215 1.00 65.69 125 PRO A CA 1
ATOM 945 C C . PRO A 1 125 ? -21.581 -3.391 2.327 1.00 65.69 125 PRO A C 1
ATOM 947 O O . PRO A 1 125 ? -22.366 -4.339 2.333 1.00 65.69 125 PRO A O 1
ATOM 950 N N . SER A 1 126 ? -20.259 -3.585 2.408 1.00 68.75 126 SER A N 1
ATOM 951 C CA . SER A 1 126 ? -19.641 -4.910 2.531 1.00 68.75 126 SER A CA 1
ATOM 952 C C . SER A 1 126 ? -19.677 -5.483 3.9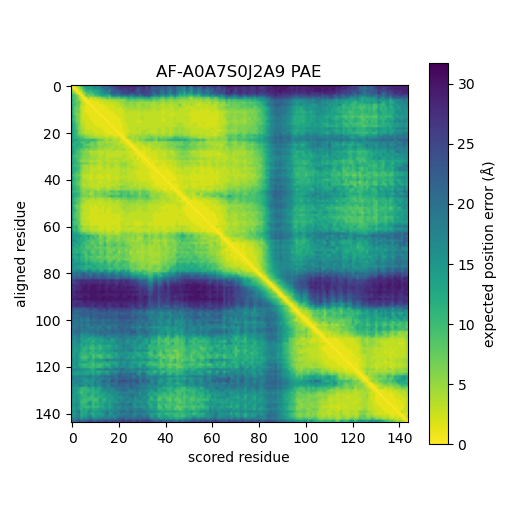60 1.00 68.75 126 SER A C 1
ATOM 954 O O . SER A 1 126 ? -19.483 -6.687 4.146 1.00 68.75 126 SER A O 1
ATOM 956 N N . GLN A 1 127 ? -20.016 -4.656 4.955 1.00 67.06 127 GLN A N 1
ATOM 957 C CA . GLN A 1 127 ? -19.997 -4.957 6.394 1.00 67.06 127 GLN A CA 1
ATOM 958 C C . GLN A 1 127 ? -21.294 -5.588 6.939 1.00 67.06 127 GLN A C 1
ATOM 960 O O . GLN A 1 127 ? -21.480 -5.681 8.151 1.00 67.06 127 GLN A O 1
ATOM 965 N N . GLY A 1 128 ? -22.209 -6.064 6.084 1.00 69.56 128 GLY A N 1
ATOM 966 C CA . GLY A 1 128 ? -23.539 -6.546 6.504 1.00 69.56 128 GLY A CA 1
ATOM 967 C C . GLY A 1 128 ? -23.548 -7.613 7.615 1.00 69.56 128 GLY A C 1
ATOM 968 O O . GLY A 1 128 ? -24.541 -7.750 8.324 1.00 69.56 128 GLY A O 1
ATOM 969 N N . LYS A 1 129 ? -22.436 -8.333 7.817 1.00 76.94 129 LYS A N 1
ATOM 970 C CA . LYS A 1 129 ? -22.259 -9.298 8.917 1.00 76.94 129 LYS A CA 1
ATOM 971 C C . LYS A 1 129 ? -22.145 -8.639 10.298 1.00 76.94 129 LYS A C 1
ATOM 973 O O . LYS A 1 129 ? -22.650 -9.202 11.261 1.00 76.94 129 LYS A O 1
ATOM 978 N N . HIS A 1 130 ? -21.532 -7.459 10.378 1.00 77.44 130 HIS A N 1
ATOM 979 C CA . HIS A 1 130 ? -21.294 -6.724 11.624 1.00 77.44 130 HIS A CA 1
ATOM 980 C C . HIS A 1 130 ? -22.346 -5.650 11.898 1.00 77.44 130 HIS A C 1
ATOM 982 O O . HIS A 1 130 ? -22.388 -5.107 12.995 1.00 77.44 130 HIS A O 1
ATOM 988 N N . PHE A 1 131 ? -23.266 -5.397 10.959 1.00 82.38 131 PHE A N 1
ATOM 989 C CA . PHE A 1 131 ? -24.290 -4.354 11.081 1.00 82.38 131 PHE A CA 1
ATOM 990 C C . PHE A 1 131 ? -25.043 -4.385 12.424 1.00 82.38 131 PHE A C 1
ATOM 992 O O . PHE A 1 131 ? -25.251 -3.346 13.047 1.00 82.38 131 PHE A O 1
ATOM 999 N N . ARG A 1 132 ? -25.410 -5.578 12.913 1.00 85.44 132 ARG A N 1
ATOM 1000 C CA . ARG A 1 132 ? -26.099 -5.741 14.204 1.00 85.44 132 ARG A CA 1
ATOM 1001 C C . ARG A 1 132 ? -25.229 -5.310 15.392 1.00 85.44 132 ARG A C 1
ATOM 1003 O O . ARG A 1 132 ? -25.724 -4.643 16.294 1.00 85.44 132 ARG A O 1
ATOM 1010 N N . GLU A 1 133 ? -23.953 -5.683 15.385 1.00 85.25 133 GLU A N 1
ATOM 1011 C CA . GLU A 1 133 ? -22.979 -5.345 16.432 1.00 85.25 133 GLU A CA 1
ATOM 1012 C C . GLU A 1 133 ? -22.647 -3.847 16.405 1.00 85.25 133 GLU A C 1
ATOM 1014 O O . GLU A 1 133 ? -22.645 -3.193 17.447 1.00 85.25 133 GLU A O 1
ATOM 1019 N N . THR A 1 134 ? -22.478 -3.275 15.211 1.00 86.31 134 THR A N 1
ATOM 1020 C CA . THR A 1 134 ? -22.258 -1.838 15.002 1.00 86.31 134 THR A CA 1
ATOM 1021 C C . THR A 1 134 ? -23.451 -1.001 15.478 1.00 86.31 134 THR A C 1
ATOM 1023 O O . THR A 1 134 ? -23.261 0.018 16.140 1.00 86.31 134 THR A O 1
ATOM 1026 N N . MET A 1 135 ? -24.687 -1.443 15.212 1.00 85.75 135 MET A N 1
ATOM 1027 C CA . MET A 1 135 ? -25.901 -0.783 15.715 1.00 85.75 135 MET A CA 1
ATOM 1028 C C . MET A 1 135 ? -26.025 -0.878 17.240 1.00 85.75 135 MET A C 1
ATOM 1030 O O . MET A 1 135 ? -26.410 0.096 17.883 1.00 85.75 135 MET A O 1
ATOM 1034 N N . GLN A 1 136 ? -25.667 -2.018 17.837 1.00 87.06 136 GLN A N 1
ATOM 1035 C CA . GLN A 1 136 ? -25.646 -2.164 19.294 1.00 87.06 136 GLN A CA 1
ATOM 1036 C C . GLN A 1 136 ? -24.613 -1.226 19.941 1.00 87.06 136 GLN A C 1
ATOM 1038 O O . GLN A 1 136 ? -24.918 -0.591 20.950 1.00 87.06 136 GLN A O 1
ATOM 1043 N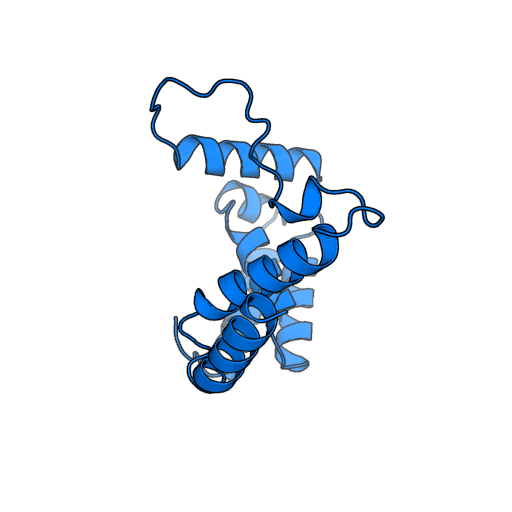 N . ALA A 1 137 ? -23.424 -1.091 19.345 1.00 87.44 137 ALA A N 1
ATOM 1044 C CA . ALA A 1 137 ? -22.405 -0.147 19.798 1.00 87.44 137 ALA A CA 1
ATOM 1045 C C . ALA A 1 137 ? -22.881 1.313 19.697 1.00 87.44 137 ALA A C 1
ATOM 1047 O O . ALA A 1 137 ? -22.677 2.078 20.635 1.00 87.44 137 ALA A O 1
ATOM 1048 N N . LEU A 1 138 ? -23.574 1.688 18.613 1.00 89.56 138 LEU A N 1
ATOM 1049 C CA . LEU A 1 138 ? -24.150 3.028 18.447 1.00 89.56 138 LEU A CA 1
ATOM 1050 C C . LEU A 1 138 ? -25.144 3.372 19.563 1.00 89.56 138 LEU A C 1
ATOM 1052 O O . LEU A 1 138 ? -25.076 4.456 20.136 1.00 89.56 138 LEU A O 1
ATOM 1056 N N . VAL A 1 139 ? -26.050 2.442 19.880 1.00 90.69 139 VAL A N 1
ATOM 1057 C CA . VAL A 1 139 ? -27.025 2.619 20.967 1.00 90.69 139 VAL A CA 1
ATOM 1058 C C . VAL A 1 139 ? -26.318 2.724 22.316 1.00 90.69 139 VAL A C 1
ATOM 1060 O O . VAL A 1 139 ? -26.696 3.563 23.123 1.00 90.69 139 VAL A O 1
ATOM 1063 N N . GLY A 1 140 ? -25.273 1.925 22.548 1.00 87.44 140 GLY A N 1
ATOM 1064 C CA . GLY A 1 140 ? -24.451 2.030 23.753 1.00 87.44 140 GLY A CA 1
ATOM 1065 C C . GLY A 1 140 ? -23.806 3.408 23.898 1.00 87.44 140 GLY A C 1
ATOM 1066 O O . GLY A 1 140 ? -23.924 4.016 24.951 1.00 87.44 140 GLY A O 1
ATOM 1067 N N . ILE A 1 141 ? -23.196 3.928 22.830 1.00 88.06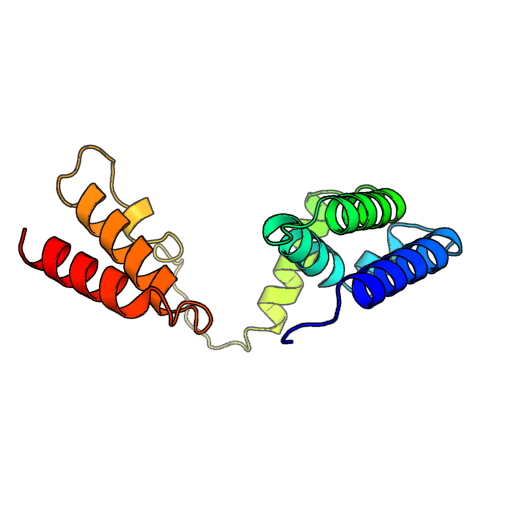 141 ILE A N 1
ATOM 1068 C CA . ILE A 1 141 ? -22.541 5.246 22.818 1.00 88.06 141 ILE A CA 1
ATOM 1069 C C . ILE A 1 141 ? -23.542 6.386 23.068 1.00 88.06 141 ILE A C 1
ATOM 1071 O O . ILE A 1 141 ? -23.199 7.345 23.746 1.00 88.06 141 ILE A O 1
ATOM 1075 N N . LEU A 1 142 ? -24.766 6.293 22.536 1.00 86.00 142 LEU A N 1
ATOM 1076 C CA . LEU A 1 142 ? -25.819 7.306 22.716 1.00 86.00 142 LEU A CA 1
ATOM 1077 C C . LEU A 1 142 ? -26.509 7.255 24.086 1.00 86.00 142 LEU A C 1
ATOM 1079 O O . LEU A 1 142 ? -27.240 8.182 24.423 1.00 86.00 142 LEU A O 1
ATOM 1083 N N . ASN A 1 143 ? -26.337 6.159 24.825 1.00 85.75 143 ASN A N 1
ATOM 1084 C CA . ASN A 1 143 ? -26.959 5.933 26.129 1.00 85.75 143 ASN A CA 1
ATOM 1085 C C . ASN A 1 143 ? -25.955 6.063 27.293 1.00 85.75 143 ASN A C 1
ATOM 1087 O O . ASN A 1 143 ? -26.301 5.731 28.428 1.00 85.75 143 ASN A O 1
ATOM 1091 N N . LEU A 1 144 ? -24.719 6.485 26.994 1.00 69.00 144 LEU A N 1
ATOM 1092 C CA . LEU A 1 144 ? -23.744 7.000 27.961 1.00 69.00 144 LEU A CA 1
ATOM 1093 C C . LEU A 1 144 ? -24.060 8.464 28.287 1.00 69.00 144 LEU A C 1
ATOM 1095 O O . LEU A 1 144 ? -23.870 8.829 29.467 1.00 69.00 144 LEU A O 1
#

Nearest PDB structures (foldseek):
  8yld-assembly1_v  TM=5.720E-01  e=1.525E+00  Saccharomyces cerevisiae S288C
  2ix3-assembly1_B  TM=5.247E-01  e=2.490E+00  Saccharomyces cerevisiae

Foldseek 3Di:
DPDDDPVVLLVVLVVLLVVCLVDPALQVCCVVCVCPVVVLVVCLVPPPDVSSNVSSVSSVVSSPDDDPVVNVVSVVVVVVVVDDDPPDDDPDPPPDQPLRVDDPPDPCNVLSVLVVVLVVLVVDPVNVVCVVVSVVSVVVSVVD

Secondary structure (DSSP, 8-state):
-----HHHHHHHHHHHHHHHHHSS-TTHHHHH-TTHHHHHHHHHHH---HHHHHHHHHHHHHH-PPPHHHHHHHHHHHHHHHS---------TT-S-GGGGS-TTSTHHHHHHHHHHHHHHHT-GGGTTTHHHHHHHHHHHHT-

Organism: NCBI:txid127549

pLDDT: mean 78.59, std 14.29, range [34.31, 91.62]

InterPro domains:
  IPR011989 Armadillo-like helical [G3DSA:1.25.10.10] (1-67)
  IPR016024 Armadillo-type fold [SSF48371] (8-130)
  IPR024585 Serine/threonine-protein kinase mTOR domain [PF11865] (28-142)
  IPR024585 Serine/threonine-protein kinase mTOR domain [SM01346] (26-144)

Solvent-accessible surface area (backbone atoms only — not comparable to full-atom values): 8731 Å² total; per-residue (Å²): 136,81,84,73,57,65,68,60,51,46,52,50,40,51,49,50,33,52,54,39,69,70,42,95,52,41,60,52,61,52,71,81,37,70,63,49,62,63,49,52,51,52,48,58,76,74,51,86,49,68,67,53,45,52,44,49,50,48,29,52,60,53,36,49,91,76,59,68,68,63,53,50,53,53,52,51,52,54,52,57,72,72,50,72,89,73,89,79,76,71,88,69,91,72,79,58,58,75,39,74,75,46,55,89,86,44,84,62,25,65,56,40,42,52,52,52,52,48,55,56,53,73,69,42,84,86,45,70,87,48,48,68,60,52,50,53,50,50,54,53,64,74,73,110